Protein AF-A0A9R0SNS7-F1 (afdb_monomer)

Solvent-accessible surface area (backbone atoms only — not comparable to full-atom values): 8055 Å² total; per-residue (Å²): 131,81,89,61,100,70,83,86,89,77,83,83,82,88,79,84,83,73,56,72,67,57,53,50,53,52,49,53,50,52,50,50,52,52,51,50,53,52,49,50,53,48,52,52,49,50,51,52,51,52,52,54,50,53,53,50,54,51,50,51,52,49,54,51,51,52,49,52,51,52,51,52,47,53,51,52,53,53,50,53,51,51,51,51,53,48,50,51,53,55,50,50,52,53,47,57,52,65,72,38,88,87,60,88,82,81,87,76,72,90,52,102,66,43,62,58,54,51,53,52,48,54,54,47,53,52,51,50,55,66,69,68,52,133

pLDDT: mean 83.44, std 13.37, range [39.31, 97.31]

Foldseek 3Di:
DPPDDDDCPDDDDPDDDDDPVVVVVVVVVVVVVVVVVVVVVVVVVVVVVVVVVVVVVVVVVVVVVVVVVVVVVVVVVVVVVVVVVVVVVVVVVVVVQVVPPPDDDDDQDDDPPRVVVVVVVVVVVVVVVVVPDD

Mean predicted aligned error: 16.3 Å

Sequence (134 aa):
MSDYGYSIEHILMVDIIPDAAVRRAMNDINAAQRLQLASVYKGEAEKIHLVKKAEGEAEAKYLSGVGIAKQRQAITDGLRENILNFSHSYFDTIKELGDNSKTTTVFIPHGPGHVKDIGDQIRTGMMEASSSGL

InterPro domains:
  IPR050710 Band 7/mec-2 domain-containing protein [PTHR43327] (1-131)

Secondary structure (DSSP, 8-state):
--SS---------------HHHHHHHHHHHHHHHHHHHHHHHHHHHHHHHHHHHHHHHHHHHHHHHHHHHHHHHHHHHHHHHHHHHHHHHHHHHHHHHH-TT--------STTHHHHHHHHHHHHHHHHHHS--

Structure (mmCIF, N/CA/C/O backbone):
data_AF-A0A9R0SNS7-F1
#
_entry.id   AF-A0A9R0SNS7-F1
#
loop_
_atom_site.group_PDB
_atom_site.id
_atom_site.type_symbol
_atom_site.label_atom_id
_atom_site.label_alt_id
_atom_site.label_comp_id
_atom_site.label_asym_id
_atom_site.label_entity_id
_atom_site.label_seq_id
_atom_site.pdbx_PDB_ins_code
_atom_site.Cartn_x
_atom_site.Cartn_y
_atom_site.Cartn_z
_atom_site.occupancy
_atom_site.B_iso_or_equiv
_atom_site.auth_seq_id
_atom_site.auth_comp_id
_atom_site.auth_asym_id
_atom_site.auth_atom_id
_atom_site.pdbx_PDB_model_num
ATOM 1 N N . MET A 1 1 ? 20.077 14.477 -71.022 1.00 58.06 1 MET A N 1
ATOM 2 C CA . MET A 1 1 ? 19.052 13.435 -71.267 1.00 58.06 1 MET A CA 1
ATOM 3 C C . MET A 1 1 ? 17.712 14.120 -71.496 1.00 58.06 1 MET A C 1
ATOM 5 O O . MET A 1 1 ? 16.824 14.037 -70.666 1.00 58.06 1 MET A O 1
ATOM 9 N N . SER A 1 2 ? 17.607 14.859 -72.597 1.00 50.50 2 SER A N 1
ATOM 10 C CA . SER A 1 2 ? 16.430 15.654 -72.978 1.00 50.50 2 SER A C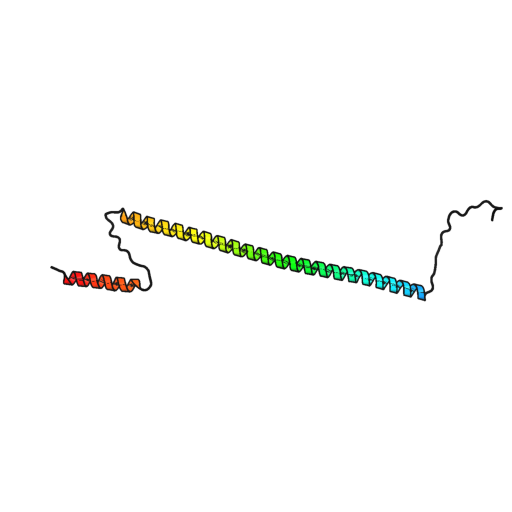A 1
ATOM 11 C C . SER A 1 2 ? 15.931 15.318 -74.389 1.00 50.50 2 SER A C 1
ATOM 13 O O . SER A 1 2 ? 14.915 15.856 -74.805 1.00 50.50 2 SER A O 1
ATOM 15 N N . ASP A 1 3 ? 16.593 14.385 -75.085 1.00 60.47 3 ASP A N 1
ATOM 16 C CA . ASP A 1 3 ? 16.245 14.008 -76.465 1.00 60.47 3 ASP A CA 1
ATOM 17 C C . ASP A 1 3 ? 15.404 12.718 -76.545 1.00 60.47 3 ASP A C 1
ATOM 19 O O . ASP A 1 3 ? 14.890 12.379 -77.605 1.00 60.47 3 ASP A O 1
ATOM 23 N N . TYR A 1 4 ? 15.201 12.018 -75.421 1.00 62.28 4 TYR A N 1
ATOM 24 C CA . TYR A 1 4 ? 14.279 10.881 -75.306 1.00 62.28 4 TYR A CA 1
ATOM 25 C C . TYR A 1 4 ? 13.479 11.023 -74.004 1.00 62.28 4 TYR A C 1
ATOM 27 O O . TYR A 1 4 ? 14.056 11.054 -72.917 1.00 62.28 4 TYR A O 1
ATOM 35 N N . GLY A 1 5 ? 12.160 11.191 -74.129 1.00 62.47 5 GLY A N 1
ATOM 36 C CA . GLY A 1 5 ? 11.257 11.654 -73.070 1.00 62.47 5 GLY A CA 1
ATOM 37 C C . GLY A 1 5 ? 11.022 10.673 -71.920 1.00 62.47 5 GLY A C 1
ATOM 38 O O . GLY A 1 5 ? 9.987 10.017 -71.876 1.00 62.47 5 GLY A O 1
ATOM 39 N N . TYR A 1 6 ? 11.932 10.644 -70.947 1.00 72.19 6 TYR A N 1
ATOM 40 C CA . TYR A 1 6 ? 11.723 9.991 -69.653 1.00 72.19 6 TYR A CA 1
ATOM 41 C C . TYR A 1 6 ? 12.014 10.970 -68.508 1.00 72.19 6 TYR A C 1
ATOM 43 O O . TYR A 1 6 ? 13.062 11.613 -68.490 1.00 72.19 6 TYR A O 1
ATOM 51 N N . SER A 1 7 ? 11.089 11.065 -67.545 1.00 70.25 7 SER A N 1
ATOM 52 C CA . SER A 1 7 ? 11.245 11.817 -66.294 1.00 70.25 7 SER A CA 1
ATOM 53 C C . SER A 1 7 ? 11.347 10.826 -65.138 1.00 70.25 7 SER A C 1
ATOM 55 O O . SER A 1 7 ? 10.439 10.021 -64.934 1.00 70.25 7 SER A O 1
ATOM 57 N N . ILE A 1 8 ? 12.464 10.842 -64.412 1.00 77.06 8 ILE A N 1
ATOM 58 C CA . ILE A 1 8 ? 12.669 9.974 -63.248 1.00 77.06 8 ILE A CA 1
ATOM 59 C C . ILE A 1 8 ? 12.052 10.675 -62.035 1.00 77.06 8 ILE A C 1
ATOM 61 O O . ILE A 1 8 ? 12.615 11.644 -61.536 1.00 77.06 8 ILE A O 1
ATOM 65 N N . GLU A 1 9 ? 10.895 10.199 -61.577 1.00 83.19 9 GLU A N 1
ATOM 66 C CA . GLU A 1 9 ? 10.168 10.787 -60.440 1.00 83.19 9 GLU A CA 1
ATOM 67 C C . GLU A 1 9 ? 10.763 10.350 -59.092 1.00 83.19 9 GLU A C 1
ATOM 69 O O . GLU A 1 9 ? 10.959 11.167 -58.194 1.00 83.19 9 GLU A O 1
ATOM 74 N N . HIS A 1 10 ? 11.145 9.074 -58.977 1.00 79.62 10 HIS A N 1
ATOM 75 C CA . HIS A 1 10 ? 11.784 8.519 -57.787 1.00 79.62 10 HIS A CA 1
ATOM 76 C C . HIS A 1 10 ? 12.826 7.461 -58.148 1.00 79.62 10 HIS A C 1
ATOM 78 O O . HIS A 1 10 ? 12.632 6.649 -59.053 1.00 79.62 10 HIS A O 1
ATOM 84 N N . ILE A 1 11 ? 13.926 7.453 -57.396 1.00 81.12 11 ILE A N 1
ATOM 85 C CA . ILE A 1 11 ? 14.965 6.424 -57.462 1.00 81.12 11 ILE A CA 1
ATOM 86 C C . ILE A 1 11 ? 14.897 5.635 -56.157 1.00 81.12 11 ILE A C 1
ATOM 88 O O . ILE A 1 11 ? 15.026 6.213 -55.078 1.00 81.12 11 ILE A O 1
ATOM 92 N N . LEU A 1 12 ? 14.700 4.318 -56.248 1.00 85.50 12 LEU A N 1
ATOM 93 C CA . LEU A 1 12 ? 14.829 3.434 -55.094 1.00 85.50 12 LEU A CA 1
ATOM 94 C C . LEU A 1 12 ? 16.300 3.061 -54.923 1.00 85.50 12 LEU A C 1
ATOM 96 O O . LEU A 1 12 ? 16.912 2.459 -55.804 1.00 85.50 12 LEU A O 1
ATOM 100 N N . MET A 1 13 ? 16.866 3.423 -53.776 1.00 82.25 13 MET A N 1
ATOM 101 C CA . MET A 1 13 ? 18.185 2.950 -53.379 1.00 82.25 13 MET A CA 1
ATOM 102 C C . MET A 1 13 ? 18.078 1.491 -52.936 1.00 82.25 13 MET A C 1
ATOM 104 O O . MET A 1 13 ? 17.277 1.177 -52.059 1.00 82.25 13 MET A O 1
ATOM 108 N N . VAL A 1 14 ? 18.862 0.619 -53.571 1.00 83.62 14 VAL A N 1
ATOM 109 C CA . VAL A 1 14 ? 18.760 -0.834 -53.382 1.00 83.62 14 VAL A CA 1
ATOM 110 C C . VAL A 1 14 ? 19.450 -1.270 -52.090 1.00 83.62 14 VAL A C 1
ATOM 112 O O . VAL A 1 14 ? 18.806 -1.939 -51.300 1.00 83.62 14 VAL A O 1
ATOM 115 N N . ASP A 1 15 ? 20.691 -0.829 -51.832 1.00 85.69 15 ASP A N 1
ATOM 116 C CA . ASP A 1 15 ? 21.413 -1.097 -50.578 1.00 85.69 15 ASP A CA 1
ATOM 117 C C . ASP A 1 15 ? 22.562 -0.093 -50.345 1.00 85.69 15 ASP A C 1
ATOM 119 O O . ASP A 1 15 ? 23.296 0.251 -51.273 1.00 85.69 15 ASP A O 1
ATOM 123 N N . ILE A 1 16 ? 22.765 0.337 -49.092 1.00 81.94 16 ILE A N 1
ATOM 124 C CA . ILE A 1 16 ? 23.994 1.015 -48.641 1.00 81.94 16 ILE A CA 1
ATOM 125 C C . ILE A 1 16 ? 24.732 0.058 -47.711 1.00 81.94 16 ILE A C 1
ATOM 127 O O . ILE A 1 16 ? 24.215 -0.315 -46.658 1.00 81.94 16 ILE A O 1
ATOM 131 N N . ILE A 1 17 ? 25.963 -0.305 -48.066 1.00 84.88 17 ILE A N 1
ATOM 132 C CA . ILE A 1 17 ? 26.802 -1.182 -47.249 1.00 84.88 17 ILE A CA 1
ATOM 133 C C . ILE A 1 17 ? 27.869 -0.321 -46.560 1.00 84.88 17 ILE A C 1
ATOM 135 O O . ILE A 1 17 ? 28.866 0.024 -47.193 1.00 84.88 17 ILE A O 1
ATOM 139 N N . PRO A 1 18 ? 27.689 0.050 -45.279 1.00 85.94 18 PRO A N 1
ATOM 140 C CA . PRO A 1 18 ? 28.724 0.749 -44.533 1.00 85.94 18 PRO A CA 1
ATOM 141 C C . PRO A 1 18 ? 29.902 -0.184 -44.238 1.00 85.94 18 PRO A C 1
ATOM 143 O O . PRO A 1 18 ? 29.751 -1.414 -44.198 1.00 85.94 18 PRO A O 1
ATOM 146 N N . ASP A 1 19 ? 31.057 0.427 -43.975 1.00 93.00 19 ASP A N 1
ATOM 147 C CA . ASP A 1 19 ? 32.277 -0.277 -43.592 1.00 93.00 19 ASP A CA 1
ATOM 148 C C . ASP A 1 19 ? 32.049 -1.199 -42.379 1.00 93.00 19 ASP A C 1
ATOM 150 O O . ASP A 1 19 ? 31.243 -0.917 -41.481 1.00 93.00 19 ASP A O 1
ATOM 154 N N . ALA A 1 20 ? 32.754 -2.331 -42.349 1.00 92.50 20 ALA A N 1
ATOM 155 C CA . ALA A 1 20 ? 32.579 -3.349 -41.319 1.00 92.50 20 ALA A CA 1
ATOM 156 C C . ALA A 1 20 ? 32.862 -2.819 -39.902 1.00 92.50 20 ALA A C 1
ATOM 158 O O . ALA A 1 20 ? 32.191 -3.240 -38.953 1.00 92.50 20 ALA A O 1
ATOM 159 N N . ALA A 1 21 ? 33.807 -1.884 -39.748 1.00 92.88 21 ALA A N 1
ATOM 160 C CA . ALA A 1 21 ? 34.094 -1.250 -38.464 1.00 92.88 21 ALA A CA 1
ATOM 161 C C . ALA A 1 21 ? 32.924 -0.367 -38.006 1.00 92.88 21 ALA A C 1
ATOM 163 O O . ALA A 1 21 ? 32.498 -0.453 -36.854 1.00 92.88 21 ALA A O 1
ATOM 164 N N . VAL A 1 22 ? 32.343 0.409 -38.927 1.00 92.31 22 VAL A N 1
ATOM 165 C CA . VAL A 1 22 ? 31.188 1.279 -38.653 1.00 92.31 22 VAL A CA 1
ATOM 166 C C . VAL A 1 22 ? 29.964 0.450 -38.276 1.00 92.31 22 VAL A C 1
ATOM 168 O O . VAL A 1 22 ? 29.288 0.761 -37.300 1.00 92.31 22 VAL A O 1
ATOM 171 N N . ARG A 1 23 ? 29.703 -0.657 -38.981 1.00 90.94 23 ARG A N 1
ATOM 172 C CA . ARG A 1 23 ? 28.571 -1.544 -38.675 1.00 90.94 23 ARG A CA 1
ATOM 173 C C . ARG A 1 23 ? 28.659 -2.148 -37.274 1.00 90.94 23 ARG A C 1
ATOM 175 O O . ARG A 1 23 ? 27.644 -2.203 -36.584 1.00 90.94 23 ARG A O 1
ATOM 182 N N . ARG A 1 24 ? 29.847 -2.603 -36.855 1.00 93.25 24 ARG A N 1
ATOM 183 C CA . ARG A 1 24 ? 30.056 -3.120 -35.492 1.00 93.25 24 ARG A CA 1
ATOM 184 C C . ARG A 1 24 ? 29.856 -2.026 -34.453 1.00 93.25 24 ARG A C 1
ATOM 186 O O . ARG A 1 24 ? 29.037 -2.210 -33.564 1.00 93.25 24 ARG A O 1
ATOM 193 N N . ALA A 1 25 ? 30.498 -0.871 -34.635 1.00 93.75 25 ALA A N 1
ATOM 194 C CA . ALA A 1 25 ? 30.354 0.260 -33.722 1.00 93.75 25 ALA A CA 1
ATOM 195 C C . ALA A 1 25 ? 28.888 0.705 -33.583 1.00 93.75 25 ALA A C 1
ATOM 197 O O . ALA A 1 25 ? 28.410 0.924 -32.475 1.00 93.75 25 ALA A O 1
ATOM 198 N N . MET A 1 26 ? 28.141 0.776 -34.689 1.00 93.00 26 MET A N 1
ATOM 199 C CA . MET A 1 26 ? 26.715 1.107 -34.652 1.00 93.00 26 MET A CA 1
ATOM 200 C C . MET A 1 26 ? 25.881 0.036 -33.942 1.00 93.00 26 MET A C 1
ATOM 202 O O . MET A 1 26 ? 24.939 0.380 -33.230 1.00 93.00 26 MET A O 1
ATOM 206 N N . ASN A 1 27 ? 26.200 -1.249 -34.115 1.00 93.06 27 ASN A N 1
ATOM 207 C CA . ASN A 1 27 ? 25.505 -2.324 -33.408 1.00 93.06 27 ASN A CA 1
ATOM 208 C C . ASN A 1 27 ? 25.765 -2.246 -31.899 1.00 93.06 27 ASN A C 1
ATOM 210 O O . ASN A 1 27 ? 24.815 -2.248 -31.122 1.00 93.06 27 ASN A O 1
ATOM 214 N N . ASP A 1 28 ? 27.020 -2.056 -31.495 1.00 95.38 28 ASP A N 1
ATOM 215 C CA . ASP A 1 28 ? 27.402 -1.933 -30.088 1.00 95.38 28 ASP A CA 1
ATOM 216 C C . ASP A 1 28 ? 26.755 -0.703 -29.430 1.00 95.38 28 ASP A C 1
ATOM 218 O O . ASP A 1 28 ? 26.231 -0.805 -28.320 1.00 95.38 28 ASP A O 1
ATOM 222 N N . ILE A 1 29 ? 26.693 0.438 -30.132 1.00 94.06 29 ILE A N 1
ATOM 223 C CA . ILE A 1 29 ? 25.995 1.647 -29.659 1.00 94.06 29 ILE A CA 1
ATOM 224 C C . ILE A 1 29 ? 24.502 1.370 -29.473 1.00 94.06 29 ILE A C 1
ATOM 226 O O . ILE A 1 29 ? 23.943 1.689 -28.424 1.00 94.06 29 ILE A O 1
ATOM 230 N N . ASN A 1 30 ? 23.852 0.748 -30.457 1.00 94.31 30 ASN A N 1
ATOM 231 C CA . ASN A 1 30 ? 22.426 0.437 -30.378 1.00 94.31 30 ASN A CA 1
ATOM 232 C C . ASN A 1 30 ? 22.123 -0.586 -29.275 1.00 94.31 30 ASN A C 1
ATOM 234 O O . ASN A 1 30 ? 21.118 -0.464 -28.571 1.00 94.31 30 ASN A O 1
ATOM 238 N N . ALA A 1 31 ? 22.987 -1.586 -29.101 1.00 95.94 31 ALA A N 1
ATOM 239 C CA . ALA A 1 31 ? 22.879 -2.571 -28.036 1.00 95.94 31 ALA A CA 1
ATOM 240 C C . ALA A 1 31 ? 23.037 -1.910 -26.658 1.00 95.94 31 ALA A C 1
ATOM 242 O O . ALA A 1 31 ? 22.194 -2.120 -25.785 1.00 95.94 31 ALA A O 1
ATOM 243 N N . ALA A 1 32 ? 24.050 -1.058 -26.479 1.00 95.56 32 ALA A N 1
ATOM 244 C CA . ALA A 1 32 ? 24.281 -0.317 -25.241 1.00 95.56 32 ALA A CA 1
ATOM 245 C C . ALA A 1 32 ? 23.125 0.641 -24.917 1.00 95.56 32 ALA A C 1
ATOM 247 O O . ALA A 1 32 ? 22.653 0.662 -23.783 1.00 95.56 32 ALA A O 1
ATOM 248 N N . GLN A 1 33 ? 22.604 1.370 -25.909 1.00 96.06 33 GLN A N 1
ATOM 249 C CA . GLN A 1 33 ? 21.442 2.247 -25.736 1.00 96.06 33 GLN A CA 1
ATOM 250 C C . GLN A 1 33 ? 20.194 1.466 -25.314 1.00 96.06 33 GLN A C 1
ATOM 252 O O . GLN A 1 33 ? 19.494 1.877 -24.387 1.00 96.06 33 GLN A O 1
ATOM 257 N N . ARG A 1 34 ? 19.926 0.310 -25.939 1.00 95.19 34 ARG A N 1
ATOM 258 C CA . ARG A 1 34 ? 18.813 -0.570 -25.541 1.00 95.19 34 ARG A CA 1
ATOM 259 C C . ARG A 1 34 ? 18.991 -1.109 -24.126 1.00 95.19 34 ARG A C 1
ATOM 261 O O . ARG A 1 34 ? 18.028 -1.134 -23.363 1.00 95.19 34 ARG A O 1
ATOM 268 N N . LEU A 1 35 ? 20.206 -1.515 -23.765 1.00 95.38 35 LEU A N 1
ATOM 269 C CA . LEU A 1 35 ? 20.523 -2.012 -22.429 1.00 95.38 35 LEU A CA 1
ATOM 270 C C . LEU A 1 35 ? 20.369 -0.915 -21.366 1.00 95.38 35 LEU A C 1
ATOM 272 O O . LEU A 1 35 ? 19.811 -1.166 -20.298 1.00 95.38 35 LEU A O 1
ATOM 276 N N . GLN A 1 36 ? 20.817 0.305 -21.659 1.00 94.81 36 GLN A N 1
ATOM 277 C CA . GLN A 1 36 ? 20.670 1.452 -20.770 1.00 94.81 36 GLN A CA 1
ATOM 278 C C . GLN A 1 36 ? 19.195 1.792 -20.563 1.00 94.81 36 GLN A C 1
ATOM 280 O O . GLN A 1 36 ? 18.763 1.942 -19.423 1.00 94.81 36 GLN A O 1
ATOM 285 N N . LEU A 1 37 ? 18.409 1.831 -21.641 1.00 95.56 37 LEU A N 1
ATOM 286 C CA . LEU A 1 37 ? 16.969 2.061 -21.567 1.00 95.56 37 LEU A CA 1
ATOM 287 C C . LEU A 1 37 ? 16.270 0.984 -20.721 1.00 95.56 37 LEU A C 1
ATOM 289 O O . LEU A 1 37 ? 15.496 1.307 -19.824 1.00 95.56 37 LEU A O 1
ATOM 293 N N . ALA A 1 38 ? 16.595 -0.293 -20.943 1.00 95.00 38 ALA A N 1
ATOM 294 C CA . ALA A 1 38 ? 16.075 -1.394 -20.133 1.00 95.00 38 ALA A CA 1
ATOM 295 C C . ALA A 1 38 ? 16.479 -1.273 -18.652 1.00 95.00 38 ALA A C 1
ATOM 297 O O . ALA A 1 38 ? 15.674 -1.558 -17.767 1.00 95.00 38 ALA A O 1
ATOM 298 N N . SER A 1 39 ? 17.702 -0.817 -18.374 1.00 96.06 39 SER A N 1
ATOM 299 C CA . SER A 1 39 ? 18.203 -0.616 -17.009 1.00 96.06 39 SER A CA 1
ATOM 300 C C . SER A 1 39 ? 17.481 0.527 -16.295 1.00 96.06 39 SER A C 1
ATOM 302 O O . SER A 1 39 ? 17.132 0.385 -15.126 1.00 96.06 39 SER A O 1
ATOM 304 N N . VAL A 1 40 ? 17.200 1.630 -16.999 1.00 96.56 40 VAL A N 1
ATOM 305 C CA . VAL A 1 40 ? 16.417 2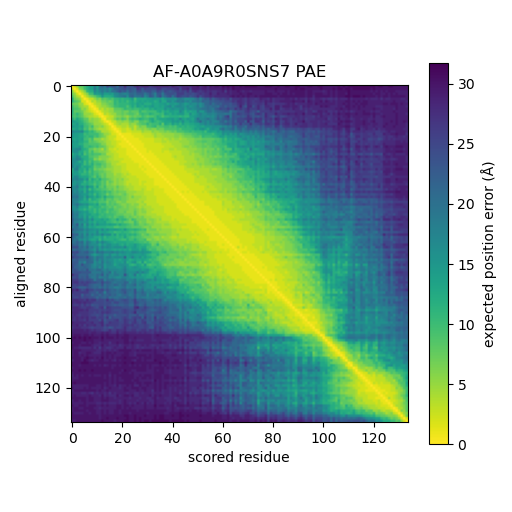.756 -16.466 1.00 96.56 40 VAL A CA 1
ATOM 306 C C . VAL A 1 40 ? 15.003 2.300 -16.122 1.00 96.56 40 VAL A C 1
ATOM 308 O O . VAL A 1 40 ? 14.573 2.481 -14.985 1.00 96.56 40 VAL A O 1
ATOM 311 N N . TYR A 1 41 ? 14.319 1.620 -17.048 1.00 96.25 41 TYR A N 1
ATOM 312 C CA . TYR A 1 41 ? 12.976 1.100 -16.782 1.00 96.25 41 TYR A CA 1
ATOM 313 C C . TYR A 1 41 ? 12.953 0.103 -15.628 1.00 96.25 41 TYR A C 1
ATOM 315 O O . TYR A 1 41 ? 12.030 0.125 -14.816 1.00 96.25 41 TYR A O 1
ATOM 323 N N . LYS A 1 42 ? 13.973 -0.753 -15.514 1.00 96.06 42 LYS A N 1
ATOM 324 C CA . LYS A 1 42 ? 14.093 -1.679 -14.389 1.00 96.06 42 LYS A CA 1
ATOM 325 C C . LYS A 1 42 ? 14.258 -0.934 -13.060 1.00 96.06 42 LYS A C 1
ATOM 327 O O . LYS A 1 42 ? 13.563 -1.266 -12.105 1.00 96.06 42 LYS A O 1
ATOM 332 N N . GLY A 1 43 ? 15.111 0.088 -13.002 1.00 96.75 43 GLY A N 1
ATOM 333 C CA . GLY A 1 43 ? 15.302 0.898 -11.795 1.00 96.75 43 GLY A CA 1
ATOM 334 C C . GLY A 1 43 ? 14.047 1.678 -11.392 1.00 96.75 43 GLY A C 1
ATOM 335 O O . GLY A 1 43 ? 13.689 1.725 -10.214 1.00 96.75 43 GLY A O 1
ATOM 336 N N . GLU A 1 44 ? 13.326 2.244 -12.360 1.00 95.81 44 GLU A N 1
ATOM 337 C CA . GLU A 1 44 ? 12.039 2.902 -12.109 1.00 95.81 44 GLU A CA 1
ATOM 338 C C . GLU A 1 44 ? 10.978 1.914 -11.619 1.00 95.81 44 GLU A C 1
ATOM 340 O O . GLU A 1 44 ? 10.266 2.204 -10.656 1.00 95.81 44 GLU A O 1
ATOM 345 N N . ALA A 1 45 ? 10.903 0.727 -12.225 1.00 96.56 45 ALA A N 1
ATOM 346 C CA . ALA A 1 45 ? 9.996 -0.328 -11.793 1.00 96.56 45 ALA A CA 1
ATOM 347 C C . ALA A 1 45 ? 10.301 -0.785 -10.359 1.00 96.56 45 ALA A C 1
ATOM 349 O O . ALA A 1 45 ? 9.379 -0.914 -9.554 1.00 96.56 45 ALA A O 1
ATOM 350 N N . GLU A 1 46 ? 11.576 -0.974 -10.009 1.00 96.50 46 GLU A 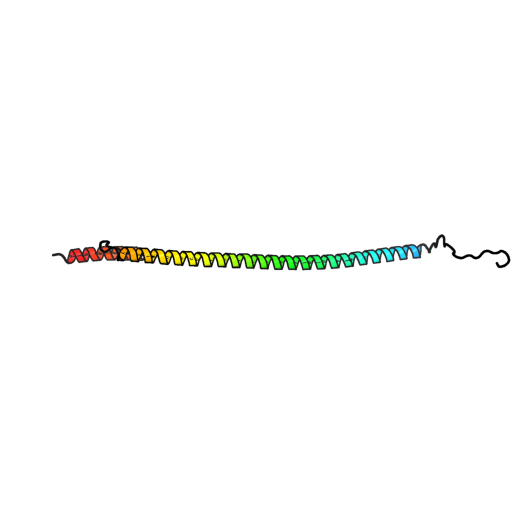N 1
ATOM 351 C CA . GLU A 1 46 ? 12.003 -1.320 -8.649 1.00 96.50 46 GLU A CA 1
ATOM 352 C C . GLU A 1 46 ? 11.641 -0.223 -7.644 1.00 96.50 46 GLU A C 1
ATOM 354 O O . GLU A 1 46 ? 11.108 -0.521 -6.574 1.00 96.50 46 GLU A O 1
ATOM 359 N N . LYS A 1 47 ? 11.843 1.051 -8.001 1.00 97.31 47 LYS A N 1
ATOM 360 C CA . LYS A 1 47 ? 11.431 2.189 -7.170 1.00 97.31 47 LYS A CA 1
ATOM 361 C C . LYS A 1 47 ? 9.925 2.180 -6.922 1.00 97.31 47 LYS A C 1
ATOM 363 O O . LYS A 1 47 ? 9.497 2.301 -5.776 1.00 97.31 47 LYS A O 1
ATOM 368 N N . ILE A 1 48 ? 9.122 2.027 -7.975 1.00 95.69 48 ILE A N 1
ATOM 369 C CA . ILE A 1 48 ? 7.658 1.974 -7.862 1.00 95.69 48 ILE A CA 1
ATOM 370 C C . ILE A 1 48 ? 7.241 0.778 -7.005 1.00 95.69 48 ILE A C 1
ATOM 372 O O . ILE A 1 48 ? 6.379 0.917 -6.139 1.00 95.69 48 ILE A O 1
ATOM 376 N N . HIS A 1 49 ? 7.860 -0.383 -7.214 1.00 96.19 49 HIS A N 1
ATOM 377 C CA . HIS A 1 49 ? 7.563 -1.586 -6.450 1.00 96.19 49 HIS A CA 1
ATOM 378 C C . HIS A 1 49 ? 7.866 -1.400 -4.960 1.00 96.19 49 HIS A C 1
ATOM 380 O O . HIS A 1 49 ? 7.030 -1.733 -4.122 1.00 96.19 49 HIS A O 1
ATOM 386 N N . LEU A 1 50 ? 9.021 -0.819 -4.624 1.00 97.06 50 LEU A N 1
ATOM 387 C CA . LEU A 1 50 ? 9.418 -0.571 -3.241 1.00 97.06 50 LEU A CA 1
ATOM 388 C C . LEU A 1 50 ? 8.494 0.437 -2.551 1.00 97.06 50 LEU A C 1
ATOM 390 O O . LEU A 1 50 ? 8.054 0.179 -1.434 1.00 97.06 50 LEU A O 1
ATOM 394 N N . VAL A 1 51 ? 8.166 1.549 -3.217 1.00 97.12 51 VAL A N 1
ATOM 395 C CA . VAL A 1 51 ? 7.249 2.564 -2.673 1.00 97.12 51 VAL A CA 1
ATOM 396 C C . VAL A 1 51 ? 5.866 1.964 -2.447 1.00 97.12 51 VAL A C 1
ATOM 398 O O . VAL A 1 51 ? 5.358 2.044 -1.334 1.00 97.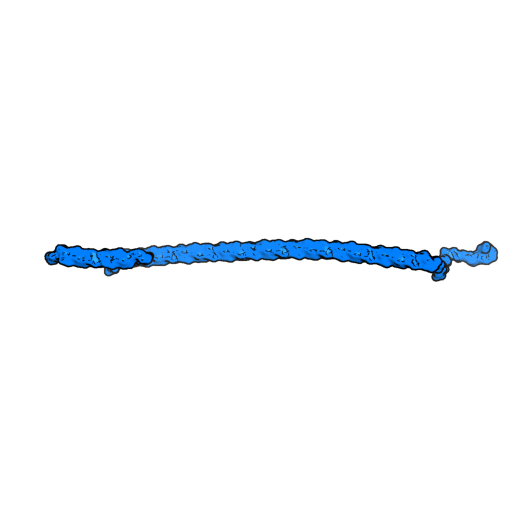12 51 VAL A O 1
ATOM 401 N N . LYS A 1 52 ? 5.297 1.269 -3.440 1.00 96.38 52 LYS A N 1
ATOM 402 C CA . LYS A 1 52 ? 3.980 0.632 -3.288 1.00 96.38 52 LYS A CA 1
ATOM 403 C C . LYS A 1 52 ? 3.958 -0.432 -2.201 1.00 96.38 52 LYS A C 1
ATOM 405 O O . LYS 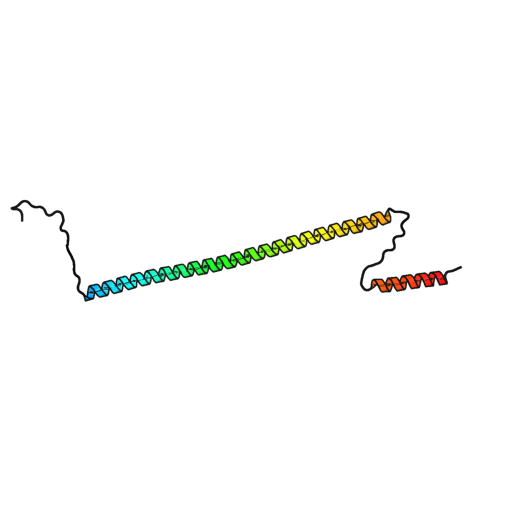A 1 52 ? 2.966 -0.563 -1.491 1.00 96.38 52 LYS A O 1
ATOM 410 N N . LYS A 1 53 ? 5.038 -1.201 -2.062 1.00 96.88 53 LYS A N 1
ATOM 411 C CA . LYS A 1 53 ? 5.166 -2.176 -0.978 1.00 96.88 53 LYS A CA 1
ATOM 412 C C . LYS A 1 53 ? 5.187 -1.478 0.383 1.00 96.88 53 LYS A C 1
ATOM 414 O O . LYS A 1 53 ? 4.461 -1.897 1.276 1.00 96.88 53 LYS A O 1
ATOM 419 N N . ALA A 1 54 ? 5.971 -0.411 0.530 1.00 96.31 54 ALA A N 1
ATOM 420 C CA . ALA A 1 54 ? 6.046 0.356 1.770 1.00 96.31 54 ALA A CA 1
ATOM 421 C C . ALA A 1 54 ? 4.709 1.034 2.120 1.00 96.31 54 ALA A C 1
ATOM 423 O O . ALA A 1 54 ? 4.285 0.985 3.273 1.00 96.31 54 ALA A O 1
ATOM 424 N N . GLU A 1 55 ? 4.023 1.613 1.132 1.00 96.06 55 GLU A N 1
ATOM 425 C CA . GLU A 1 55 ? 2.679 2.183 1.285 1.00 96.06 55 GLU A CA 1
ATOM 426 C C . GLU A 1 55 ? 1.674 1.116 1.730 1.00 96.06 55 GLU A C 1
ATOM 428 O O . GLU A 1 55 ? 0.978 1.310 2.725 1.00 96.06 55 GLU A O 1
ATOM 433 N N . GLY A 1 56 ? 1.665 -0.047 1.071 1.00 97.31 56 GLY A N 1
ATOM 434 C CA . GLY A 1 56 ? 0.792 -1.162 1.439 1.00 97.31 56 GLY A CA 1
ATOM 435 C C . GLY A 1 56 ? 1.075 -1.713 2.840 1.00 97.31 56 GLY A C 1
ATOM 436 O O . GLY A 1 56 ? 0.146 -2.005 3.589 1.00 97.31 56 GLY A O 1
ATOM 437 N N . GLU A 1 57 ? 2.344 -1.822 3.242 1.00 95.62 57 GLU A N 1
ATOM 438 C CA . GLU A 1 57 ? 2.717 -2.243 4.599 1.00 95.62 57 GLU A CA 1
ATOM 439 C C . GLU A 1 57 ? 2.304 -1.217 5.665 1.00 95.62 57 GLU A C 1
ATOM 441 O O . GLU A 1 57 ? 1.861 -1.600 6.754 1.00 95.62 57 GLU A O 1
ATOM 446 N N . ALA A 1 58 ? 2.434 0.080 5.374 1.00 95.75 58 ALA A N 1
ATOM 447 C CA . ALA A 1 58 ? 2.001 1.149 6.268 1.00 95.75 58 ALA A CA 1
ATOM 448 C C . ALA A 1 58 ? 0.474 1.162 6.426 1.00 95.75 58 ALA A C 1
ATOM 450 O O . ALA A 1 58 ? -0.030 1.205 7.551 1.00 95.75 58 ALA A O 1
ATOM 451 N N . GLU A 1 59 ? -0.259 1.052 5.318 1.00 96.00 59 GLU A N 1
ATOM 452 C CA . GLU A 1 59 ? -1.719 0.998 5.314 1.00 96.00 59 GLU A CA 1
ATOM 453 C C . GLU A 1 59 ? -2.240 -0.254 6.032 1.00 96.00 59 GLU A C 1
ATOM 455 O O . GLU A 1 59 ? -3.135 -0.157 6.871 1.00 96.00 59 GLU A O 1
ATOM 460 N N . ALA A 1 60 ? -1.624 -1.419 5.809 1.00 96.38 60 ALA A N 1
ATOM 461 C CA . ALA A 1 60 ? -1.978 -2.652 6.511 1.00 96.38 60 ALA A CA 1
ATOM 462 C C . ALA A 1 60 ? -1.797 -2.527 8.034 1.00 96.38 60 ALA A C 1
ATOM 464 O O . ALA A 1 60 ? -2.674 -2.934 8.804 1.00 96.38 60 ALA A O 1
ATOM 465 N N . LYS A 1 61 ? -0.687 -1.931 8.492 1.00 96.50 61 LYS A N 1
ATOM 466 C CA . LYS A 1 61 ? -0.454 -1.663 9.923 1.00 96.50 61 LYS A CA 1
ATOM 467 C C . LYS A 1 61 ? -1.472 -0.679 10.489 1.00 96.50 61 LYS A C 1
ATOM 469 O O . LYS A 1 61 ? -1.970 -0.902 11.592 1.00 96.50 61 LYS A O 1
ATOM 474 N N . TYR A 1 62 ? -1.801 0.374 9.744 1.00 96.19 62 TYR A N 1
ATOM 475 C CA . TYR A 1 62 ? -2.814 1.345 10.145 1.00 96.19 62 TYR A CA 1
ATOM 476 C C . TYR A 1 62 ? -4.184 0.681 10.313 1.00 96.19 62 TYR A C 1
ATOM 478 O O . TYR A 1 62 ? -4.794 0.786 11.377 1.00 96.19 62 TYR A O 1
ATOM 486 N N . LEU A 1 63 ? -4.639 -0.067 9.304 1.00 95.44 63 LEU A N 1
ATOM 487 C CA . LEU A 1 63 ? -5.937 -0.736 9.319 1.00 95.44 63 LEU A CA 1
ATOM 488 C C . LEU A 1 63 ? -6.026 -1.778 10.446 1.00 95.44 63 LEU A C 1
ATOM 490 O O . LEU A 1 63 ? -7.039 -1.851 11.141 1.00 95.44 63 LEU A O 1
ATOM 494 N N . SER A 1 64 ? -4.943 -2.526 10.681 1.00 95.44 64 SER A N 1
ATOM 495 C CA . SER A 1 64 ? -4.821 -3.454 11.812 1.00 95.44 64 SER A CA 1
ATOM 496 C C . SER A 1 64 ? -4.935 -2.730 13.160 1.00 95.44 64 SER A C 1
ATOM 498 O O . SER A 1 64 ? -5.716 -3.135 14.023 1.00 95.44 64 SER A O 1
ATOM 500 N N . GLY A 1 65 ? -4.238 -1.600 13.323 1.00 96.50 65 GLY A N 1
ATOM 501 C CA . GLY A 1 65 ? -4.328 -0.766 14.523 1.00 96.50 65 GLY A CA 1
ATOM 502 C C . GLY A 1 65 ? -5.741 -0.229 14.771 1.00 96.50 65 GLY A C 1
ATOM 503 O O . GLY A 1 65 ? -6.240 -0.304 15.895 1.00 96.50 65 GLY A O 1
ATOM 504 N N . VAL A 1 66 ? -6.419 0.240 13.719 1.00 96.00 66 VAL A N 1
ATOM 505 C CA . VAL A 1 66 ? -7.823 0.680 13.784 1.00 96.00 66 VAL A CA 1
ATOM 506 C C . VAL A 1 66 ? -8.743 -0.477 14.180 1.00 96.00 66 VAL A C 1
ATOM 508 O O . VAL A 1 66 ? -9.628 -0.287 15.015 1.00 96.00 66 VAL A O 1
ATOM 511 N N . GLY A 1 67 ? -8.532 -1.675 13.629 1.00 95.19 67 GLY A N 1
ATOM 512 C CA . GLY A 1 67 ? -9.288 -2.877 13.985 1.00 95.19 67 GLY A CA 1
ATOM 513 C C . GLY A 1 67 ? -9.158 -3.228 15.467 1.00 95.19 67 GLY A C 1
ATOM 514 O O . GLY A 1 67 ? -10.168 -3.394 16.150 1.00 95.19 67 GLY A O 1
ATOM 515 N N . ILE A 1 68 ? -7.929 -3.244 15.992 1.00 96.19 68 ILE A N 1
ATOM 516 C CA . ILE A 1 68 ? -7.657 -3.509 17.414 1.00 96.19 68 ILE A CA 1
ATOM 517 C C . ILE A 1 68 ? -8.287 -2.435 18.304 1.00 96.19 68 ILE A C 1
ATOM 519 O O . ILE A 1 68 ? -8.886 -2.759 19.329 1.00 96.19 68 ILE A O 1
ATOM 523 N N . ALA A 1 69 ? -8.173 -1.157 17.935 1.00 95.12 69 ALA A N 1
ATOM 524 C CA . ALA A 1 69 ? -8.765 -0.064 18.699 1.00 95.12 69 ALA A CA 1
ATOM 525 C C . ALA A 1 69 ? -10.296 -0.183 18.762 1.00 95.12 69 ALA A C 1
ATOM 527 O O . ALA A 1 69 ? -10.867 -0.120 19.850 1.00 95.12 69 ALA A O 1
ATOM 528 N N . LYS A 1 70 ? -10.950 -0.447 17.624 1.00 96.06 70 LYS A N 1
ATOM 529 C CA . LYS A 1 70 ? -12.399 -0.695 17.561 1.00 96.06 70 LYS A CA 1
ATOM 530 C C . LYS A 1 70 ? -12.808 -1.914 18.383 1.00 96.06 70 LYS A C 1
ATOM 532 O O . LYS A 1 70 ? -13.801 -1.857 19.101 1.00 96.06 70 LYS A O 1
ATOM 537 N N . GLN A 1 71 ? -12.031 -2.996 18.330 1.00 95.56 71 GLN A N 1
ATOM 538 C CA . GLN A 1 71 ? -12.280 -4.179 19.151 1.00 95.56 71 GLN A CA 1
ATOM 539 C C . GLN A 1 71 ? -12.184 -3.852 20.648 1.00 95.56 71 GLN A C 1
ATOM 541 O O . GLN A 1 71 ? -13.061 -4.238 21.416 1.00 95.56 71 GLN A O 1
ATOM 546 N N . ARG A 1 72 ? -11.158 -3.106 21.078 1.00 94.06 72 ARG A N 1
ATOM 547 C CA . ARG A 1 72 ? -11.015 -2.663 22.477 1.00 94.06 72 ARG A CA 1
ATOM 548 C C . ARG A 1 72 ? -12.171 -1.776 22.924 1.00 94.06 72 ARG A C 1
ATOM 550 O O . ARG A 1 72 ? -12.628 -1.910 24.058 1.00 94.06 72 ARG A O 1
ATOM 557 N N . GLN A 1 73 ? -12.644 -0.901 22.043 1.00 95.50 73 GLN A N 1
ATOM 558 C CA . GLN A 1 73 ? -13.811 -0.070 22.310 1.00 95.50 73 GLN A CA 1
ATOM 559 C C . GLN A 1 73 ? -15.056 -0.937 22.529 1.00 95.50 73 GLN A C 1
ATOM 561 O O . GLN A 1 73 ? -15.671 -0.832 23.583 1.00 95.50 73 GLN A O 1
ATOM 566 N N . ALA A 1 74 ? -15.344 -1.879 21.625 1.00 94.69 74 ALA A N 1
ATOM 567 C CA . ALA A 1 74 ? -16.477 -2.796 21.767 1.00 94.69 74 ALA A CA 1
ATOM 568 C C . ALA A 1 74 ? -16.412 -3.638 23.058 1.00 94.69 74 ALA A C 1
ATOM 570 O O . ALA A 1 74 ? -17.430 -3.838 23.714 1.00 94.69 74 ALA A O 1
ATOM 571 N N . ILE A 1 75 ? -15.218 -4.090 23.461 1.00 93.25 75 ILE A N 1
ATOM 572 C CA . ILE A 1 75 ? -15.019 -4.797 24.739 1.00 93.25 75 ILE A CA 1
ATOM 573 C C . ILE A 1 75 ? -15.340 -3.883 25.926 1.00 93.25 75 ILE A C 1
ATOM 575 O O . ILE A 1 75 ? -16.011 -4.305 26.864 1.00 93.25 75 ILE A O 1
ATOM 579 N N . THR A 1 76 ? -14.859 -2.639 25.899 1.00 94.81 76 THR A N 1
ATOM 580 C CA . THR A 1 76 ? -15.069 -1.675 26.990 1.00 94.81 76 THR A CA 1
ATOM 581 C C . THR A 1 76 ? -16.540 -1.288 27.110 1.00 94.81 76 THR A C 1
ATOM 583 O O . THR A 1 76 ? -17.070 -1.215 28.218 1.00 94.81 76 THR A O 1
ATOM 586 N N . ASP A 1 77 ? -17.209 -1.086 25.977 1.00 94.81 77 ASP A N 1
ATOM 587 C CA . ASP A 1 77 ? -18.631 -0.763 25.923 1.00 94.81 77 ASP A CA 1
ATOM 588 C C . ASP A 1 77 ? -19.478 -1.945 26.415 1.00 94.81 77 ASP A C 1
ATOM 590 O O . ASP A 1 77 ? -20.331 -1.765 27.284 1.00 94.81 77 ASP A O 1
ATOM 594 N N . GLY A 1 78 ? -19.168 -3.170 25.977 1.00 93.44 78 GLY A N 1
ATOM 595 C CA . GLY A 1 78 ? -19.822 -4.379 26.483 1.00 93.44 78 GLY A CA 1
ATOM 596 C C . GLY A 1 78 ? -19.579 -4.604 27.978 1.00 93.44 78 GLY A C 1
ATOM 597 O O . GLY A 1 78 ? -20.494 -4.980 28.708 1.00 93.44 78 GLY A O 1
ATOM 598 N N . LEU A 1 79 ? -18.371 -4.337 28.482 1.00 94.00 79 LEU A N 1
ATOM 599 C CA . LEU A 1 79 ? -18.085 -4.423 29.916 1.00 94.00 79 LEU A CA 1
ATOM 600 C C . LEU A 1 79 ? -18.890 -3.387 30.710 1.00 94.00 79 LEU A C 1
ATOM 602 O O . LEU A 1 79 ? -19.442 -3.721 31.757 1.00 94.00 79 LEU A O 1
ATOM 606 N N . ARG A 1 80 ? -18.996 -2.150 30.210 1.00 93.12 80 ARG A N 1
ATOM 607 C CA . ARG A 1 80 ? -19.829 -1.107 30.822 1.00 93.12 80 ARG A CA 1
ATOM 608 C C . ARG A 1 80 ? -21.287 -1.555 30.912 1.00 93.12 80 ARG A C 1
ATOM 610 O O . ARG A 1 80 ? -21.886 -1.402 31.971 1.00 93.12 80 ARG A O 1
ATOM 617 N N . GLU A 1 81 ? -21.841 -2.114 29.840 1.00 92.62 81 GLU A N 1
ATOM 618 C CA . GLU A 1 81 ? -23.217 -2.622 29.824 1.00 92.62 81 GLU A CA 1
ATOM 619 C C . GLU A 1 81 ? -23.420 -3.749 30.845 1.00 92.62 81 GLU A C 1
ATOM 621 O O . GLU A 1 81 ? -24.358 -3.705 31.639 1.00 92.62 81 GLU A O 1
ATOM 626 N N . ASN A 1 82 ? -22.495 -4.712 30.903 1.00 88.38 82 ASN A N 1
ATOM 627 C CA . ASN A 1 82 ? -22.545 -5.789 31.892 1.00 88.38 82 ASN A CA 1
ATOM 628 C C . ASN A 1 82 ? -22.501 -5.259 33.333 1.00 88.38 82 ASN A C 1
ATOM 630 O O . ASN A 1 82 ? -23.268 -5.723 34.174 1.00 88.38 82 ASN A O 1
ATOM 634 N N . ILE A 1 83 ? -21.647 -4.271 33.624 1.00 89.56 83 ILE A N 1
ATOM 635 C CA . ILE A 1 83 ? -21.567 -3.644 34.953 1.00 89.56 83 ILE A CA 1
ATOM 636 C C . ILE A 1 83 ? -22.876 -2.924 35.304 1.00 89.56 83 ILE A C 1
ATOM 638 O O . ILE A 1 83 ? -23.335 -3.020 36.442 1.00 89.56 83 ILE A O 1
ATOM 642 N N . LEU A 1 84 ? -23.490 -2.215 34.353 1.00 86.88 84 LEU A N 1
ATOM 643 C CA . LEU A 1 84 ? -24.769 -1.533 34.573 1.00 86.88 84 LEU A CA 1
ATOM 644 C C . LEU A 1 84 ? -25.901 -2.530 34.840 1.00 86.88 84 LEU A C 1
ATOM 646 O O . LEU A 1 84 ? -26.636 -2.360 35.811 1.00 86.88 84 LEU A O 1
ATOM 650 N N . ASN A 1 85 ? -25.993 -3.593 34.040 1.00 84.25 85 ASN A N 1
ATOM 651 C CA . ASN A 1 85 ? -26.994 -4.647 34.213 1.00 84.25 85 ASN A CA 1
ATOM 652 C C . ASN A 1 85 ? -26.822 -5.380 35.549 1.00 84.25 85 ASN A C 1
ATOM 654 O O . ASN A 1 85 ? -27.801 -5.630 36.251 1.00 84.25 85 ASN A O 1
ATOM 658 N N . PHE A 1 86 ? -25.577 -5.674 35.932 1.00 86.06 86 PHE A N 1
ATOM 659 C CA . PHE A 1 86 ? -25.249 -6.226 37.242 1.00 86.06 86 PHE A CA 1
ATOM 660 C C . PHE A 1 86 ? -25.702 -5.279 38.354 1.00 86.06 86 PHE A C 1
ATOM 662 O O . PHE A 1 86 ? -26.480 -5.676 39.209 1.00 86.06 86 PHE A O 1
ATOM 669 N N . SER A 1 87 ? -25.296 -4.010 38.312 1.00 80.75 87 SER A N 1
ATOM 670 C CA . SER A 1 87 ? -25.691 -3.004 39.304 1.00 80.75 87 SER A CA 1
ATOM 671 C C . SER A 1 87 ? -27.213 -2.937 39.471 1.00 80.75 87 SER A C 1
ATOM 673 O O . SER A 1 87 ? -27.716 -3.057 40.585 1.00 80.75 87 SER A O 1
ATOM 675 N N . HIS A 1 88 ? -27.954 -2.846 38.363 1.00 81.69 88 HIS A N 1
ATOM 676 C CA . HIS A 1 88 ? -29.417 -2.833 38.378 1.00 81.69 88 HIS A CA 1
ATOM 677 C C . HIS A 1 88 ? -30.002 -4.085 39.041 1.00 81.69 88 HIS A C 1
ATOM 679 O O . HIS A 1 88 ? -30.771 -3.963 39.988 1.00 81.69 88 HIS A O 1
ATOM 685 N N . SER 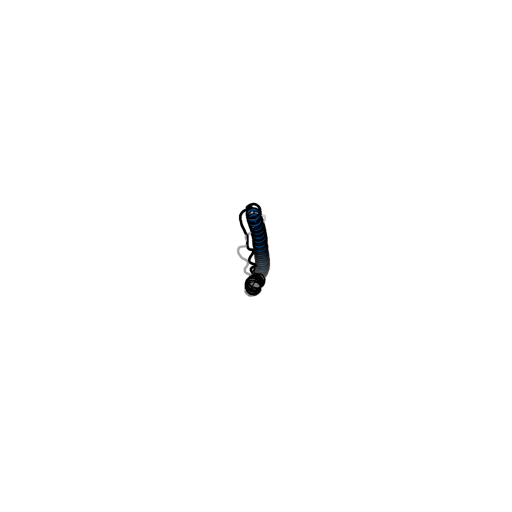A 1 89 ? -29.584 -5.281 38.621 1.00 76.62 89 SER A N 1
ATOM 686 C CA . SER A 1 89 ? -30.076 -6.537 39.202 1.00 76.62 89 SER A CA 1
ATOM 687 C C . SER A 1 89 ? -29.738 -6.674 40.695 1.00 76.62 89 SER A C 1
ATOM 689 O O . SER A 1 89 ? -30.560 -7.151 41.481 1.00 76.62 89 SER A O 1
ATOM 691 N N . TYR A 1 90 ? -28.560 -6.216 41.121 1.00 77.19 90 TYR A N 1
ATOM 692 C CA . TYR A 1 90 ? -28.161 -6.213 42.531 1.00 77.19 90 TYR A CA 1
ATOM 693 C C . TYR A 1 90 ? -29.014 -5.254 43.367 1.00 77.19 90 TYR A C 1
ATOM 695 O O . TYR A 1 90 ? -29.426 -5.601 44.472 1.00 77.19 90 TYR A O 1
ATOM 703 N N . PHE A 1 91 ? -29.314 -4.060 42.859 1.00 80.62 91 PHE A N 1
ATOM 704 C CA . PHE A 1 91 ? -30.183 -3.124 43.572 1.00 80.62 91 PHE A CA 1
ATOM 705 C C . PHE A 1 91 ? -31.645 -3.573 43.580 1.00 80.62 91 PHE A C 1
ATOM 707 O O . PHE A 1 91 ? -32.302 -3.440 44.612 1.00 80.62 91 PHE A O 1
ATOM 714 N N . ASP A 1 92 ? -32.138 -4.155 42.486 1.00 81.44 92 ASP A N 1
ATOM 715 C CA . ASP A 1 92 ? -33.499 -4.689 42.404 1.00 81.44 92 ASP A CA 1
ATOM 716 C C . ASP A 1 92 ? -33.706 -5.851 43.382 1.00 81.44 92 ASP A C 1
ATOM 718 O O . ASP A 1 92 ? -34.700 -5.867 44.104 1.00 81.44 92 ASP A O 1
ATOM 722 N N . THR A 1 93 ? -32.739 -6.767 43.501 1.00 78.62 93 THR A N 1
ATOM 723 C CA . THR A 1 93 ? -32.810 -7.861 44.488 1.00 78.62 93 THR A CA 1
ATOM 724 C C . THR A 1 93 ? -32.785 -7.353 45.930 1.00 78.62 93 THR A C 1
ATOM 726 O O . THR A 1 93 ? -33.552 -7.841 46.760 1.00 78.62 93 THR A O 1
ATOM 729 N N . ILE A 1 94 ? -31.964 -6.344 46.248 1.00 78.62 94 ILE A N 1
ATOM 730 C CA . ILE A 1 94 ? -31.969 -5.702 47.576 1.00 78.62 94 ILE A CA 1
ATOM 731 C C . ILE A 1 94 ? -33.314 -5.024 47.850 1.00 78.62 94 ILE A C 1
ATOM 733 O O . ILE A 1 94 ? -33.839 -5.127 48.959 1.00 78.62 94 ILE A O 1
ATOM 737 N N . LYS A 1 95 ? -33.882 -4.341 46.853 1.00 79.50 95 LYS A N 1
ATOM 738 C CA . LYS A 1 95 ? -35.179 -3.676 46.974 1.00 79.50 95 LYS A CA 1
ATOM 739 C C . LYS A 1 95 ? -36.307 -4.684 47.201 1.00 79.50 95 LYS A C 1
ATOM 741 O O . LYS A 1 95 ? -37.105 -4.495 48.111 1.00 79.50 95 LYS A O 1
ATOM 746 N N . GLU A 1 96 ? -36.331 -5.779 46.446 1.00 77.25 96 GLU A N 1
ATOM 747 C CA . GLU A 1 96 ? -37.311 -6.861 46.601 1.00 77.25 96 GLU A CA 1
ATOM 748 C C . GLU A 1 96 ? -37.199 -7.566 47.967 1.00 77.25 96 GLU A C 1
ATOM 750 O O . GLU A 1 96 ? -38.213 -7.890 48.592 1.00 77.25 96 GLU A O 1
ATOM 755 N N . LEU A 1 97 ? -35.974 -7.747 48.478 1.00 72.19 97 LEU A N 1
ATOM 756 C CA . LEU A 1 97 ? -35.719 -8.233 49.840 1.00 72.19 97 LEU A CA 1
ATOM 757 C C . LEU A 1 97 ? -36.204 -7.254 50.917 1.00 72.19 97 LEU A C 1
ATOM 759 O O . LEU A 1 97 ? -36.669 -7.700 51.963 1.00 72.19 97 LEU A O 1
ATOM 763 N N . GLY A 1 98 ? -36.102 -5.945 50.675 1.00 73.56 98 GLY A N 1
ATOM 764 C CA . GLY A 1 98 ? -36.571 -4.901 51.588 1.00 73.56 98 GLY A CA 1
ATOM 765 C C . GLY A 1 98 ? -38.095 -4.743 51.622 1.00 73.56 98 GLY A C 1
ATOM 766 O O . GLY A 1 98 ? -38.659 -4.528 52.692 1.00 73.56 98 GLY A O 1
ATOM 767 N N . ASP A 1 99 ? -38.768 -4.897 50.479 1.00 74.19 99 ASP A N 1
ATOM 768 C CA . ASP A 1 99 ? -40.231 -4.789 50.383 1.00 74.19 99 ASP A CA 1
ATOM 769 C C . ASP A 1 99 ? -40.957 -6.025 50.965 1.00 74.19 99 ASP A C 1
ATOM 771 O O . ASP A 1 99 ? -42.123 -5.944 51.365 1.00 74.19 99 ASP A O 1
ATOM 775 N N . ASN A 1 100 ? -40.279 -7.171 51.104 1.00 70.44 100 ASN A N 1
ATOM 776 C CA . ASN A 1 100 ? -40.821 -8.349 51.787 1.00 70.44 100 ASN A CA 1
ATOM 777 C C . ASN A 1 100 ? -40.671 -8.247 53.318 1.00 70.44 100 ASN A C 1
ATOM 779 O O . ASN A 1 100 ? -39.749 -8.794 53.921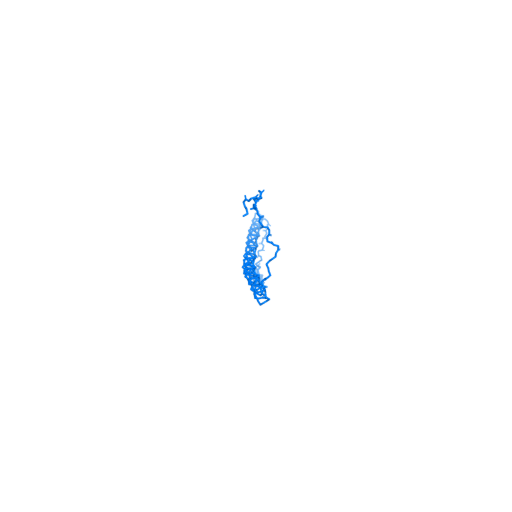 1.00 70.44 100 ASN A O 1
ATOM 783 N N . SER A 1 101 ? -41.658 -7.627 53.974 1.00 57.62 101 SER A N 1
ATOM 784 C CA . SER A 1 101 ? -41.729 -7.390 55.434 1.00 57.62 101 SER A CA 1
ATOM 785 C C . SER A 1 101 ? -41.559 -8.625 56.352 1.00 57.62 101 SER A C 1
ATOM 787 O O . SER A 1 101 ? -41.481 -8.454 57.569 1.00 57.62 101 SER A O 1
ATOM 789 N N . LYS A 1 102 ? -41.534 -9.861 55.829 1.00 63.56 102 LYS A N 1
ATOM 790 C CA . LYS A 1 102 ? -41.346 -11.105 56.608 1.00 63.56 102 LYS A CA 1
ATOM 791 C C . LYS A 1 102 ? -39.995 -11.798 56.379 1.00 63.56 102 LYS A C 1
ATOM 793 O O . LYS A 1 102 ? -39.776 -12.863 56.952 1.00 63.56 102 LYS A O 1
ATOM 798 N N . THR A 1 103 ? -39.098 -11.227 55.575 1.00 59.47 103 THR A N 1
ATOM 799 C CA . THR A 1 103 ? -37.780 -11.815 55.294 1.00 59.47 103 THR A CA 1
ATOM 800 C C . THR A 1 103 ? -36.702 -11.168 56.160 1.00 59.47 103 THR A C 1
ATOM 802 O O . THR A 1 103 ? -36.416 -9.980 56.045 1.00 59.47 103 THR A O 1
ATOM 805 N N . THR A 1 104 ? -36.067 -11.955 57.030 1.00 63.19 104 THR A N 1
ATOM 806 C CA . THR A 1 104 ? -34.834 -11.548 57.715 1.00 63.19 104 THR A CA 1
ATOM 807 C C . THR A 1 104 ? -33.654 -11.774 56.775 1.00 63.19 104 THR A C 1
ATOM 809 O O . THR A 1 104 ? -33.189 -12.899 56.601 1.00 63.19 104 THR A O 1
ATOM 812 N N . THR A 1 105 ? -33.175 -10.703 56.151 1.00 64.19 105 THR A N 1
ATOM 813 C CA . THR A 1 105 ? -32.023 -10.743 55.243 1.00 64.19 105 THR A CA 1
ATOM 814 C C . THR A 1 105 ? -30.724 -10.585 56.025 1.00 64.19 105 THR A C 1
ATOM 816 O O . THR A 1 105 ? -30.467 -9.528 56.598 1.00 64.19 105 THR A O 1
ATOM 819 N N . VAL A 1 106 ? -29.880 -11.619 56.029 1.00 66.88 106 VAL A N 1
ATOM 820 C CA . VAL A 1 106 ? -28.523 -11.563 56.596 1.00 66.88 106 VAL A CA 1
ATOM 821 C C . VAL A 1 106 ? -27.534 -11.280 55.467 1.00 66.88 106 VAL A C 1
ATOM 823 O O . VAL A 1 106 ? -27.313 -12.123 54.599 1.00 66.88 106 VAL A O 1
ATOM 826 N N . PHE A 1 107 ? -26.941 -10.085 55.463 1.00 67.19 107 PHE A N 1
ATOM 827 C CA . PHE A 1 107 ? -25.916 -9.711 54.488 1.00 67.19 107 PHE A CA 1
ATOM 828 C C . PHE A 1 107 ? -24.561 -10.303 54.883 1.00 67.19 107 PHE A C 1
ATOM 830 O O . PHE A 1 107 ? -24.008 -9.964 55.926 1.00 67.19 107 PHE A O 1
ATOM 837 N N . ILE A 1 108 ? -24.016 -11.170 54.027 1.00 71.06 108 ILE A N 1
ATOM 838 C CA . ILE A 1 108 ? -22.695 -11.777 54.209 1.00 71.06 108 ILE A CA 1
ATOM 839 C C . ILE A 1 108 ? -21.701 -11.048 53.287 1.00 71.06 108 ILE A C 1
ATOM 841 O O . ILE A 1 108 ? -21.766 -11.227 52.067 1.00 71.06 108 ILE A O 1
ATOM 845 N N . PRO A 1 109 ? -20.794 -10.206 53.813 1.00 65.69 109 PRO A N 1
ATOM 846 C CA . PRO A 1 109 ? -19.767 -9.554 53.002 1.00 65.69 109 PRO A CA 1
ATOM 847 C C . PRO A 1 109 ? -18.838 -10.576 52.325 1.00 65.69 109 PRO A C 1
ATOM 849 O O . PRO A 1 109 ? -18.299 -11.475 52.970 1.00 65.69 109 PRO A O 1
ATOM 852 N N . HIS A 1 110 ? -18.615 -10.421 51.015 1.00 62.91 110 HIS A N 1
ATOM 853 C CA . HIS A 1 110 ? -17.717 -11.271 50.233 1.00 62.91 110 HIS A CA 1
ATOM 854 C C . HIS A 1 110 ? -16.381 -10.551 50.015 1.00 62.91 110 HIS A C 1
ATOM 856 O O . HIS A 1 110 ? -16.240 -9.637 49.210 1.00 62.91 110 HIS A O 1
ATOM 862 N N . GLY A 1 111 ? -15.366 -10.946 50.773 1.00 70.88 111 GLY A N 1
ATOM 863 C CA . GLY A 1 111 ? -13.986 -10.534 50.546 1.00 70.88 111 GLY A CA 1
ATOM 864 C C . GLY A 1 111 ? -13.051 -11.358 51.426 1.00 70.88 111 GLY A C 1
ATOM 865 O O . GLY A 1 111 ? -13.488 -11.839 52.471 1.00 70.88 111 GLY A O 1
ATOM 866 N N . PRO A 1 112 ? -11.783 -11.541 51.027 1.00 61.31 112 PRO A N 1
ATOM 867 C CA . PRO A 1 112 ? -10.883 -12.525 51.633 1.00 61.31 112 PRO A CA 1
ATOM 868 C C . PRO A 1 112 ? -10.572 -12.309 53.130 1.00 61.31 112 PRO A C 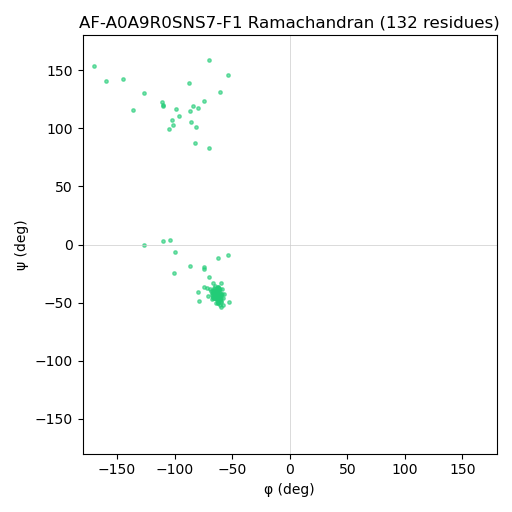1
ATOM 870 O O . PRO A 1 112 ? -10.042 -13.220 53.757 1.00 61.31 112 PRO A O 1
ATOM 873 N N . GLY A 1 113 ? -10.925 -11.156 53.721 1.00 67.88 113 GLY A N 1
ATOM 874 C CA . GLY A 1 113 ? -10.834 -10.897 55.169 1.00 67.88 113 GLY A CA 1
ATOM 875 C C . GLY A 1 113 ? -12.152 -11.027 55.948 1.00 67.88 113 GLY A C 1
ATOM 876 O O . GLY A 1 113 ? -12.134 -11.352 57.131 1.00 67.88 113 GLY A O 1
ATOM 877 N N . HIS A 1 114 ? -13.302 -10.863 55.289 1.00 69.44 114 HIS A N 1
ATOM 878 C CA . HIS A 1 114 ? -14.589 -10.683 55.972 1.00 69.44 114 HIS A CA 1
ATOM 879 C C . HIS A 1 114 ? -15.156 -11.970 56.590 1.00 69.44 114 HIS A C 1
ATOM 881 O O . HIS A 1 114 ? -15.965 -11.917 57.509 1.00 69.44 114 HIS A O 1
ATOM 887 N N . VAL A 1 115 ? -14.719 -13.143 56.120 1.00 70.56 115 VAL A N 1
ATOM 888 C CA . VAL A 1 115 ? -15.177 -14.447 56.638 1.00 70.56 115 VAL A CA 1
ATOM 889 C C . VAL A 1 115 ? -14.724 -14.692 58.080 1.00 70.56 115 VAL A C 1
ATOM 891 O O . VAL A 1 115 ? -15.451 -15.314 58.853 1.00 70.56 115 VAL A O 1
ATOM 894 N N . LYS A 1 116 ? -13.541 -14.185 58.455 1.00 70.62 116 LYS A N 1
ATOM 895 C CA . LYS A 1 116 ? -13.038 -14.263 59.831 1.00 70.62 116 LYS A CA 1
ATOM 896 C C . LYS A 1 116 ? -13.829 -13.331 60.750 1.00 70.62 116 LYS A C 1
ATOM 898 O O . LYS A 1 116 ? -14.265 -13.764 61.811 1.00 70.62 116 LYS A O 1
ATOM 903 N N . ASP A 1 117 ? -14.086 -12.110 60.288 1.00 73.62 117 ASP A N 1
ATOM 904 C CA . ASP A 1 117 ? -14.843 -11.104 61.037 1.00 73.62 117 ASP A CA 1
ATOM 905 C C . ASP A 1 117 ? -16.286 -11.560 61.310 1.00 73.62 117 ASP A C 1
ATOM 907 O O . ASP A 1 117 ? -16.803 -11.347 62.404 1.00 73.62 117 ASP A O 1
ATOM 911 N N . ILE A 1 118 ? -16.920 -12.266 60.363 1.00 73.81 118 ILE A N 1
ATOM 912 C CA . ILE A 1 118 ? -18.239 -12.892 60.567 1.00 73.81 118 ILE A CA 1
ATOM 913 C C . ILE A 1 118 ? -18.173 -13.976 61.648 1.00 73.81 118 ILE A C 1
ATOM 915 O O . ILE A 1 118 ? -19.042 -14.038 62.517 1.00 73.81 118 ILE A O 1
ATOM 919 N N . GLY A 1 119 ? -17.149 -14.834 61.604 1.00 77.00 119 GLY A N 1
ATOM 920 C CA . GLY A 1 119 ? -16.949 -15.871 62.617 1.00 77.00 119 GLY A CA 1
ATOM 921 C C . GLY A 1 119 ? -16.794 -15.278 64.019 1.00 77.00 119 GLY A C 1
ATOM 922 O O . GLY A 1 119 ? -17.424 -15.754 64.965 1.00 77.00 119 GLY A O 1
ATOM 923 N N . ASP A 1 120 ? -16.024 -14.196 64.135 1.00 79.19 120 ASP A N 1
ATOM 924 C CA . ASP A 1 120 ? -15.811 -13.478 65.391 1.00 79.19 120 ASP A CA 1
ATOM 925 C C . ASP A 1 120 ? -17.081 -12.740 65.858 1.00 79.19 120 ASP A C 1
ATOM 927 O O . ASP A 1 120 ? -17.409 -12.786 67.046 1.00 79.19 120 ASP A O 1
ATOM 931 N N . GLN A 1 121 ? -17.863 -12.144 64.950 1.00 74.12 121 GLN A N 1
ATOM 932 C CA . GLN A 1 121 ? -19.149 -11.508 65.270 1.00 74.12 121 GLN A CA 1
ATOM 933 C C . GLN A 1 121 ? -20.211 -12.508 65.740 1.00 74.12 121 GLN A C 1
ATOM 935 O O . GLN A 1 121 ? -20.863 -12.260 66.753 1.00 74.12 121 GLN A O 1
ATOM 940 N N . ILE A 1 122 ? -20.370 -13.654 65.067 1.00 81.19 122 ILE A N 1
ATOM 941 C CA . ILE A 1 122 ? -21.321 -14.700 65.485 1.00 81.19 122 ILE A CA 1
ATOM 942 C C . ILE A 1 122 ? -20.930 -15.239 66.860 1.00 81.19 122 ILE A C 1
ATOM 944 O O . ILE A 1 122 ? -21.775 -15.380 67.744 1.00 81.19 122 ILE A O 1
ATOM 948 N N . ARG A 1 123 ? -19.637 -15.509 67.068 1.00 80.38 123 ARG A N 1
ATOM 949 C CA . ARG A 1 123 ? -19.128 -16.019 68.341 1.00 80.38 123 ARG A CA 1
ATOM 950 C C . ARG A 1 123 ? -19.326 -15.017 69.477 1.00 80.38 123 ARG A C 1
ATOM 952 O O . ARG A 1 123 ? -19.714 -15.422 70.569 1.00 80.38 123 ARG A O 1
ATOM 959 N N . THR A 1 124 ? -19.082 -13.735 69.214 1.00 80.00 124 THR A N 1
ATOM 960 C CA . THR A 1 124 ? -19.270 -12.653 70.188 1.00 80.00 124 THR A CA 1
ATOM 961 C C . THR A 1 124 ? -20.745 -12.462 70.506 1.00 80.00 124 THR A C 1
ATOM 963 O O . THR A 1 124 ? -21.092 -12.483 71.677 1.00 80.00 124 THR A O 1
ATOM 966 N N . GLY A 1 125 ? -21.626 -12.405 69.503 1.00 78.38 125 GLY A N 1
ATOM 967 C CA . GLY A 1 125 ? -23.071 -12.286 69.717 1.00 78.38 125 GLY A CA 1
ATOM 968 C C . GLY A 1 125 ? -23.670 -13.481 70.465 1.00 78.38 125 GLY A C 1
ATOM 969 O O . GLY A 1 125 ? -24.519 -13.299 71.332 1.00 78.38 125 GLY A O 1
ATOM 970 N N . MET A 1 126 ? -23.188 -14.706 70.211 1.00 79.31 126 MET A N 1
ATOM 971 C CA . MET A 1 126 ? -23.573 -15.883 71.000 1.00 79.31 126 MET A CA 1
ATOM 972 C C . MET A 1 126 ? -23.044 -15.818 72.436 1.00 79.31 126 MET A C 1
ATOM 974 O O . MET A 1 126 ? -23.779 -16.167 73.356 1.00 79.31 126 MET A O 1
ATOM 978 N N . MET A 1 127 ? -21.801 -15.377 72.659 1.00 79.56 127 MET A N 1
ATOM 979 C CA . MET A 1 127 ? -21.257 -15.189 74.013 1.00 79.56 127 MET A CA 1
ATOM 980 C C . MET A 1 127 ? -21.980 -14.075 74.774 1.00 79.56 127 MET A C 1
ATOM 982 O O . MET A 1 127 ? -22.278 -14.244 75.952 1.00 79.56 127 MET A O 1
ATOM 986 N N . GLU A 1 128 ? -22.313 -12.976 74.104 1.00 73.12 128 GLU A N 1
ATOM 987 C CA . GLU A 1 128 ? -23.039 -11.839 74.664 1.00 73.12 128 GLU A CA 1
ATOM 988 C C . GLU A 1 128 ? -24.476 -12.236 75.027 1.00 73.12 128 GLU A C 1
ATOM 990 O O . GLU A 1 128 ? -24.907 -11.996 76.155 1.00 73.12 128 GLU A O 1
ATOM 995 N N . ALA A 1 129 ? -25.162 -12.978 74.149 1.00 67.88 129 ALA A N 1
ATOM 996 C CA . ALA A 1 129 ? -26.469 -13.577 74.429 1.00 67.88 129 ALA A CA 1
ATOM 997 C C . ALA A 1 129 ? -26.417 -14.604 75.574 1.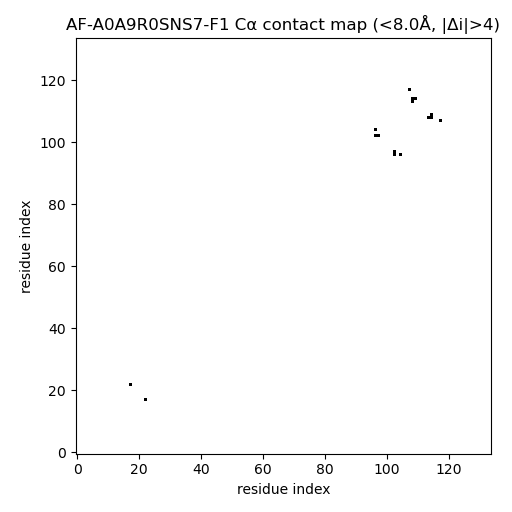00 67.88 129 ALA A C 1
ATOM 999 O O . ALA A 1 129 ? -27.320 -14.647 76.403 1.00 67.88 129 ALA A O 1
ATOM 1000 N N . SER A 1 130 ? -25.337 -15.387 75.670 1.00 66.50 130 SER A N 1
ATOM 1001 C CA . SER A 1 130 ? -25.116 -16.328 76.781 1.00 66.50 130 SER A CA 1
ATOM 1002 C C . SER A 1 130 ? -24.812 -15.614 78.104 1.00 66.50 130 SER A C 1
ATOM 1004 O O . SER A 1 130 ? -25.086 -16.155 79.169 1.00 66.50 130 SER A O 1
ATOM 1006 N N . SER A 1 131 ? -24.235 -14.409 78.042 1.00 59.25 131 SER A N 1
ATOM 1007 C CA . SER A 1 131 ? -23.906 -13.580 79.208 1.00 59.25 131 SER A CA 1
ATOM 1008 C C . SER A 1 131 ? -25.059 -12.685 79.675 1.00 59.25 131 SER A C 1
ATOM 1010 O O . SER A 1 131 ? -25.031 -12.211 80.807 1.00 59.25 131 SER A O 1
ATOM 1012 N N . SER A 1 132 ? -26.059 -12.459 78.814 1.00 56.38 132 SER A N 1
ATOM 1013 C CA . SER A 1 132 ? -27.196 -11.561 79.056 1.00 56.38 132 SER A CA 1
ATOM 1014 C C . SER A 1 132 ? -28.515 -12.275 79.399 1.00 56.38 132 SER A C 1
ATOM 1016 O O . SER A 1 132 ? -29.520 -11.591 79.575 1.00 56.38 132 SER A O 1
ATOM 1018 N N . GLY A 1 133 ? -28.541 -13.608 79.537 1.00 48.06 133 GLY A N 1
ATOM 1019 C CA . GLY A 1 133 ? -29.691 -14.314 80.128 1.00 48.06 133 GLY A CA 1
ATOM 1020 C C . GLY A 1 133 ? -29.572 -14.416 81.657 1.00 48.06 133 GLY A C 1
ATOM 1021 O O . GLY A 1 133 ? -28.479 -14.673 82.160 1.00 48.06 133 GLY A O 1
ATOM 1022 N N . LEU A 1 134 ? -30.595 -14.242 82.505 1.00 39.31 134 LEU A N 1
ATOM 1023 C CA . LEU A 1 134 ? -32.064 -14.193 82.340 1.00 39.31 134 LEU A CA 1
ATOM 1024 C C . LEU A 1 134 ? -32.671 -15.121 81.279 1.00 39.31 134 LEU A C 1
ATOM 1026 O O . LEU A 1 134 ? -32.688 -14.761 80.085 1.00 39.31 134 LEU A O 1
#

Organism: Triticum turgidum subsp. durum (NCBI:txid4567)

Radius of gyration: 49.19 Å; Cα contacts (8 Å, |Δi|>4): 8; chains: 1; bounding box: 76×32×159 Å